Protein AF-A0A0F8P1H1-F1 (afdb_monomer)

pLDDT: mean 78.13, std 10.97, range [40.97, 91.69]

Secondary structure (DSSP, 8-state):
-HHHHHHHHHHHHTT--------TTTTTEEEEEEETTEEPPSSS-------TT-EEEEEEEEEESS---EEEE---SSTTS-EEEESS-SSTT-EEEEE-TT-EEEEEEE-------

Radius of gyration: 20.43 Å; Cα contacts (8 Å, |Δi|>4): 176; chains: 1; bounding box: 42×22×74 Å

Solvent-accessible surface area (backbone atoms only — not comparable to full-atom values): 7338 Å² total; per-residue (Å²): 113,70,69,61,53,52,52,53,53,58,56,55,65,74,64,65,74,79,69,63,63,82,58,95,49,54,86,42,34,49,72,49,48,24,52,71,87,38,79,53,65,65,64,51,88,78,78,81,89,81,52,75,69,43,75,46,37,44,35,42,37,51,48,63,74,49,97,76,84,43,67,52,63,51,76,68,97,53,90,80,58,62,44,52,78,44,49,94,54,72,58,75,71,43,77,41,77,67,55,62,79,82,47,66,49,53,35,34,34,28,36,62,73,82,76,87,125

Nearest PDB structures (foldseek):
  8b5l-assembly1_v  TM=4.872E-01  e=6.849E-01  Oryctolagus cuniculus
  6vbv-assembly1_1  TM=4.403E-01  e=9.520E-01  Bos taurus
  6vnw-assembly1_D  TM=4.403E-01  e=9.520E-01  Bos taurus
  6tda-assembly1_R  TM=5.413E-01  e=8.549E+00  Saccharomyces cerevisiae S288C

Sequence (117 aa):
MRRKVAIIGIVLILFTDITSAYNPYGEVYEYDLYFNSKLLDTTEVPKPILKINEPFTVGIDFKMYKKCELSVMLSETEKNNFYVINGSTQKMNELIPKLDLTSLLLLTLQLPSMIFL

Mean predicted aligned error: 11.07 Å

Foldseek 3Di:
DVVVVVVVVVVVVVPPDPQAPDDVCVQFKDKWKDKQNHTDRRSDDDDDDADAPDKIKIKIFMAGPDDDFDKDAAADPDPQQKAWPDWQDRDHRDIRGGDDNGDIGMTIIHGHDPPPD

Structure (mmCIF, N/CA/C/O backbone):
data_AF-A0A0F8P1H1-F1
#
_entry.id   AF-A0A0F8P1H1-F1
#
loop_
_atom_site.group_PDB
_atom_site.id
_atom_site.type_symbol
_atom_site.label_atom_id
_atom_site.label_alt_id
_atom_site.label_comp_id
_atom_site.label_asym_id
_atom_site.label_entity_id
_atom_site.label_seq_id
_atom_site.pdbx_PDB_ins_code
_atom_site.Cartn_x
_atom_site.Cartn_y
_atom_site.Cartn_z
_atom_site.occupancy
_atom_site.B_iso_or_equiv
_atom_site.auth_seq_id
_atom_site.auth_comp_id
_atom_site.auth_asym_id
_atom_site.auth_atom_id
_atom_site.pdbx_PDB_model_num
ATOM 1 N N . MET A 1 1 ? -16.209 8.697 -52.425 1.00 59.41 1 MET A N 1
ATOM 2 C CA . MET A 1 1 ? -15.821 9.462 -51.214 1.00 59.41 1 MET A CA 1
ATOM 3 C C . MET A 1 1 ? -16.296 8.811 -49.912 1.00 59.41 1 MET A C 1
ATOM 5 O O . MET A 1 1 ? -15.456 8.562 -49.063 1.00 59.41 1 MET A O 1
ATOM 9 N N . ARG A 1 2 ? -17.577 8.427 -49.774 1.00 64.94 2 ARG A N 1
ATOM 10 C CA . ARG A 1 2 ? -18.156 7.862 -48.529 1.00 64.94 2 ARG A CA 1
ATOM 11 C C . ARG A 1 2 ? -17.433 6.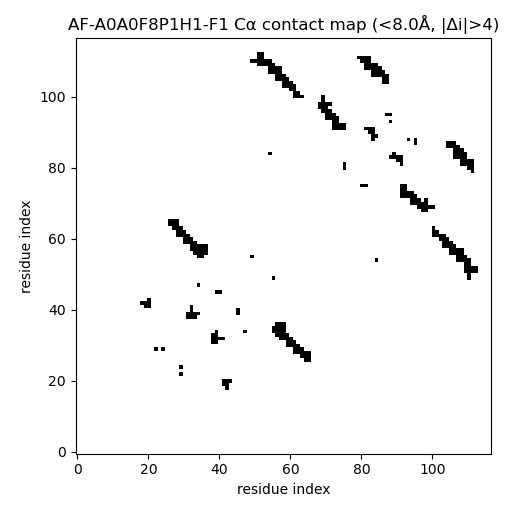630 -47.939 1.00 64.94 2 ARG A C 1
ATOM 13 O O . ARG A 1 2 ? -17.199 6.594 -46.741 1.00 64.94 2 ARG A O 1
ATOM 20 N N . ARG A 1 3 ? -17.004 5.660 -48.766 1.00 69.06 3 ARG A N 1
ATOM 21 C CA . ARG A 1 3 ? -16.264 4.464 -48.292 1.00 69.06 3 ARG A CA 1
ATOM 22 C C . ARG A 1 3 ? -14.878 4.781 -47.710 1.00 69.06 3 ARG A C 1
ATOM 24 O O . ARG A 1 3 ? -14.480 4.147 -46.748 1.00 69.06 3 ARG A O 1
ATOM 31 N N . LYS A 1 4 ? -14.159 5.771 -48.258 1.00 72.56 4 LYS A N 1
ATOM 32 C CA . LYS A 1 4 ? -12.828 6.166 -47.754 1.00 72.56 4 LYS A CA 1
ATOM 33 C C . LYS A 1 4 ? -12.925 6.853 -46.386 1.00 72.56 4 LYS A C 1
ATOM 35 O O . LYS A 1 4 ? -12.108 6.588 -45.518 1.00 72.56 4 LYS A O 1
ATOM 40 N N . VAL A 1 5 ? -13.965 7.668 -46.192 1.00 76.38 5 VAL A N 1
ATOM 41 C CA . VAL A 1 5 ? -14.267 8.318 -44.905 1.00 76.38 5 VAL A CA 1
ATOM 42 C C . VAL A 1 5 ? -14.631 7.283 -43.837 1.00 76.38 5 VAL A C 1
ATOM 44 O O . VAL A 1 5 ? -14.138 7.369 -42.720 1.00 76.38 5 VAL A O 1
ATOM 47 N N . ALA A 1 6 ? -15.418 6.261 -44.192 1.00 77.38 6 ALA A N 1
ATOM 48 C CA . ALA A 1 6 ? -15.761 5.177 -43.269 1.00 77.38 6 ALA A CA 1
ATOM 49 C C . ALA A 1 6 ? -14.530 4.370 -42.814 1.00 77.38 6 ALA A C 1
ATOM 51 O O . ALA A 1 6 ? -14.413 4.046 -41.639 1.00 77.38 6 ALA A O 1
ATOM 52 N N . ILE A 1 7 ? -13.590 4.092 -43.724 1.00 80.81 7 ILE A N 1
ATOM 53 C CA . ILE A 1 7 ? -12.351 3.369 -43.394 1.00 80.81 7 ILE A CA 1
ATOM 54 C C . ILE A 1 7 ? -11.467 4.198 -42.451 1.00 80.81 7 ILE A C 1
ATOM 56 O O . ILE A 1 7 ? -10.960 3.662 -41.474 1.00 80.81 7 ILE A O 1
ATOM 60 N N . ILE A 1 8 ? -11.332 5.505 -42.694 1.00 82.44 8 ILE A N 1
ATOM 61 C CA . ILE A 1 8 ? -10.579 6.412 -41.810 1.00 82.44 8 ILE A CA 1
ATOM 62 C C . ILE A 1 8 ? -11.211 6.475 -40.412 1.00 82.44 8 ILE A C 1
ATOM 64 O O . ILE A 1 8 ? -10.492 6.424 -39.419 1.00 82.44 8 ILE A O 1
ATOM 68 N N . GLY A 1 9 ? -12.544 6.521 -40.327 1.00 79.25 9 GLY A N 1
ATOM 69 C CA . GLY A 1 9 ? -13.258 6.485 -39.048 1.00 79.25 9 GLY A CA 1
ATOM 70 C C . GLY A 1 9 ? -13.024 5.191 -38.263 1.00 79.25 9 GLY A C 1
ATOM 71 O O . GLY A 1 9 ? -12.790 5.247 -37.063 1.00 79.25 9 GLY A O 1
ATOM 72 N N . ILE A 1 10 ? -13.015 4.036 -38.937 1.00 79.75 10 ILE A N 1
ATOM 73 C CA . ILE A 1 10 ? -12.735 2.735 -38.303 1.00 79.75 10 ILE A CA 1
ATOM 74 C C . ILE A 1 10 ? -11.295 2.670 -37.783 1.00 79.75 10 ILE A C 1
ATOM 76 O O . ILE A 1 10 ? -11.074 2.190 -36.678 1.00 79.75 10 ILE A O 1
ATOM 80 N N . VAL A 1 11 ? -10.325 3.186 -38.542 1.00 79.06 11 VAL A N 1
ATOM 81 C CA . VAL A 1 11 ? -8.919 3.230 -38.110 1.00 79.06 11 VAL A CA 1
ATOM 82 C C . VAL A 1 11 ? -8.749 4.124 -36.878 1.00 79.06 11 VAL A C 1
ATOM 84 O O . VAL A 1 11 ? -8.043 3.737 -35.959 1.00 79.06 11 VAL A O 1
ATOM 87 N N . LEU A 1 12 ? -9.436 5.268 -36.808 1.00 72.94 12 LEU A N 1
ATOM 88 C CA . LEU A 1 12 ? -9.372 6.176 -35.653 1.00 72.94 12 LEU A CA 1
ATOM 89 C C . LEU A 1 12 ? -9.944 5.566 -34.361 1.00 72.94 12 LEU A C 1
ATOM 91 O O . LEU A 1 12 ? -9.436 5.861 -33.285 1.00 72.94 12 LEU A O 1
ATOM 95 N N . ILE A 1 13 ? -10.948 4.687 -34.453 1.00 71.38 13 ILE A N 1
ATOM 96 C CA . ILE A 1 13 ? -11.512 3.979 -33.287 1.00 71.38 13 ILE A CA 1
ATOM 97 C C . ILE A 1 13 ? -10.516 2.951 -32.718 1.00 71.38 13 ILE A C 1
ATOM 99 O O . ILE A 1 13 ? -10.561 2.647 -31.533 1.00 71.38 13 ILE A O 1
ATOM 103 N N . LEU A 1 14 ? -9.579 2.448 -33.529 1.00 68.56 14 LEU A N 1
ATOM 104 C CA . LEU A 1 14 ? -8.534 1.521 -33.073 1.00 68.56 14 LEU A CA 1
ATOM 105 C C . LEU A 1 14 ? -7.391 2.219 -32.309 1.00 68.56 14 LEU A C 1
ATOM 107 O O . LEU A 1 14 ? -6.575 1.531 -31.706 1.00 68.56 14 LEU A O 1
ATOM 111 N N . PHE A 1 15 ? -7.335 3.557 -32.327 1.00 60.91 15 PHE A N 1
ATOM 112 C CA . PHE A 1 15 ? -6.341 4.379 -31.618 1.00 60.91 15 PHE A CA 1
ATOM 113 C C . PHE A 1 15 ? -6.901 5.047 -30.356 1.00 60.91 15 PHE A C 1
ATOM 115 O O . PHE A 1 15 ? -6.305 5.995 -29.851 1.00 60.91 15 PHE A O 1
ATOM 122 N N . THR A 1 16 ? -8.053 4.611 -29.838 1.00 54.88 16 THR A N 1
ATOM 123 C CA . THR A 1 16 ? -8.476 5.069 -28.512 1.00 54.88 16 THR A CA 1
ATOM 124 C C . THR A 1 16 ? -7.517 4.481 -27.486 1.00 54.88 16 THR A C 1
ATOM 126 O O . THR A 1 16 ? -7.605 3.294 -27.165 1.00 54.88 16 THR A O 1
ATOM 129 N N . ASP A 1 17 ? -6.576 5.303 -27.030 1.00 56.25 17 ASP A N 1
ATOM 130 C CA . ASP A 1 17 ? -5.640 4.943 -25.977 1.00 56.25 17 ASP A CA 1
ATOM 131 C C . ASP A 1 17 ? -6.417 4.431 -24.764 1.00 56.25 17 ASP A C 1
ATOM 133 O O . ASP A 1 17 ? -7.341 5.073 -24.258 1.00 56.25 17 ASP A O 1
ATOM 137 N N . ILE A 1 18 ? -6.038 3.239 -24.314 1.00 55.59 18 ILE A N 1
ATOM 138 C CA . ILE A 1 18 ? -6.468 2.682 -23.040 1.00 55.59 18 ILE A CA 1
ATOM 139 C C . ILE A 1 18 ? -5.838 3.605 -22.001 1.00 55.59 18 ILE A C 1
ATOM 141 O O . ILE A 1 18 ? -4.619 3.601 -21.832 1.00 55.59 18 ILE A O 1
ATOM 145 N N . THR A 1 19 ? -6.631 4.480 -21.389 1.00 49.25 19 THR A N 1
ATOM 146 C CA . THR A 1 19 ? -6.113 5.464 -20.440 1.00 49.25 19 THR A CA 1
ATOM 147 C C . THR A 1 19 ? -5.620 4.722 -19.202 1.00 49.25 19 THR A C 1
ATOM 149 O O . THR A 1 19 ? -6.409 4.411 -18.314 1.00 49.25 19 THR A O 1
ATOM 152 N N . SER A 1 20 ? -4.332 4.385 -19.146 1.00 54.62 20 SER A N 1
ATOM 153 C CA . SER A 1 20 ? -3.706 3.903 -17.920 1.00 54.62 20 SER A CA 1
ATOM 154 C C . SER A 1 20 ? -3.431 5.096 -17.009 1.00 54.62 20 SER A C 1
ATOM 156 O O . SER A 1 20 ? -3.120 6.195 -17.479 1.00 54.62 20 SER A O 1
ATOM 158 N N . ALA A 1 21 ? -3.563 4.913 -15.695 1.00 58.94 21 ALA A N 1
ATOM 159 C CA . ALA A 1 21 ? -3.093 5.919 -14.756 1.00 58.94 21 ALA A CA 1
ATOM 160 C C . ALA A 1 21 ? -1.593 6.142 -14.989 1.00 58.94 21 ALA A C 1
ATOM 162 O O . ALA A 1 21 ? -0.775 5.251 -14.762 1.00 58.94 21 ALA A O 1
ATOM 163 N N . TYR A 1 22 ? -1.243 7.327 -15.495 1.00 64.12 22 TYR A N 1
ATOM 164 C CA . TYR A 1 22 ? 0.133 7.664 -15.832 1.00 64.12 22 TYR A CA 1
ATOM 165 C C . TYR A 1 22 ? 0.977 7.704 -14.557 1.00 64.12 22 TYR A C 1
ATOM 167 O O . TYR A 1 22 ? 0.836 8.608 -13.733 1.00 64.12 22 TYR A O 1
ATOM 175 N N . ASN A 1 23 ? 1.861 6.719 -14.400 1.00 73.38 23 ASN A N 1
ATOM 176 C CA . ASN A 1 23 ? 2.896 6.742 -13.381 1.00 73.38 23 ASN A CA 1
ATOM 177 C C . ASN A 1 23 ? 4.107 7.521 -13.931 1.00 73.38 23 ASN A C 1
ATOM 179 O O . ASN A 1 23 ? 4.846 6.970 -14.753 1.00 73.38 23 ASN A O 1
ATOM 183 N N . PRO A 1 24 ? 4.368 8.766 -13.480 1.00 76.06 24 PRO A N 1
ATOM 184 C CA . PRO A 1 24 ? 5.507 9.558 -13.956 1.00 76.06 24 PRO A CA 1
ATOM 185 C C . PRO A 1 24 ? 6.866 8.924 -13.622 1.00 76.06 24 PRO A C 1
ATOM 187 O O . PRO A 1 24 ? 7.890 9.361 -14.141 1.00 76.06 24 PRO A O 1
ATOM 190 N N . TYR A 1 25 ? 6.879 7.897 -12.770 1.00 79.94 25 TYR A N 1
ATOM 191 C CA . TYR A 1 25 ? 8.056 7.133 -12.380 1.00 79.94 25 TYR A CA 1
ATOM 192 C C . TYR A 1 25 ? 8.052 5.704 -12.941 1.00 79.94 25 TYR A C 1
ATOM 194 O O . TYR A 1 25 ? 8.786 4.868 -12.423 1.00 79.94 25 TYR A O 1
ATOM 202 N N . GLY A 1 26 ? 7.280 5.415 -13.999 1.00 81.38 26 GLY A N 1
ATOM 203 C CA . GLY A 1 26 ? 7.176 4.074 -14.602 1.00 81.38 26 GLY A CA 1
ATOM 204 C C . GLY A 1 26 ? 8.520 3.443 -14.995 1.00 81.38 26 GLY A C 1
ATOM 205 O O . GLY A 1 26 ? 8.708 2.240 -14.878 1.00 81.38 26 GLY A O 1
ATOM 206 N N . GLU A 1 27 ? 9.514 4.256 -15.367 1.00 84.06 27 GLU A N 1
ATOM 207 C CA . GLU A 1 27 ? 10.878 3.777 -15.652 1.00 84.06 27 GLU A CA 1
ATOM 208 C C . GLU A 1 27 ? 11.692 3.383 -14.405 1.00 84.06 27 GLU A C 1
ATOM 210 O O . GLU A 1 27 ? 12.793 2.833 -14.516 1.00 84.06 27 GLU A O 1
ATOM 215 N N . VAL A 1 28 ? 11.220 3.761 -13.219 1.00 83.88 28 VAL A N 1
ATOM 216 C CA . VAL A 1 28 ? 11.839 3.462 -11.923 1.00 83.88 28 VAL A CA 1
ATOM 217 C C . VAL A 1 28 ? 11.094 2.311 -11.264 1.00 83.88 28 VAL A C 1
ATOM 219 O O . VAL A 1 28 ? 11.737 1.375 -10.782 1.00 83.88 28 VAL A O 1
ATOM 222 N N . TYR A 1 29 ? 9.762 2.370 -11.268 1.00 83.81 29 TYR A N 1
ATOM 223 C CA . TYR A 1 29 ? 8.912 1.346 -10.689 1.00 83.81 29 TYR A CA 1
ATOM 224 C C . TYR A 1 29 ? 7.505 1.313 -11.277 1.00 83.81 29 TYR A C 1
ATOM 226 O O . TYR A 1 29 ? 6.972 2.323 -11.728 1.00 83.81 29 TYR A O 1
ATOM 234 N N . GLU A 1 30 ? 6.868 0.160 -11.142 1.00 87.06 30 GLU A N 1
ATOM 235 C CA . GLU A 1 30 ? 5.432 -0.051 -11.293 1.00 87.06 30 GLU A CA 1
ATOM 236 C C . GLU A 1 30 ? 4.843 -0.578 -9.98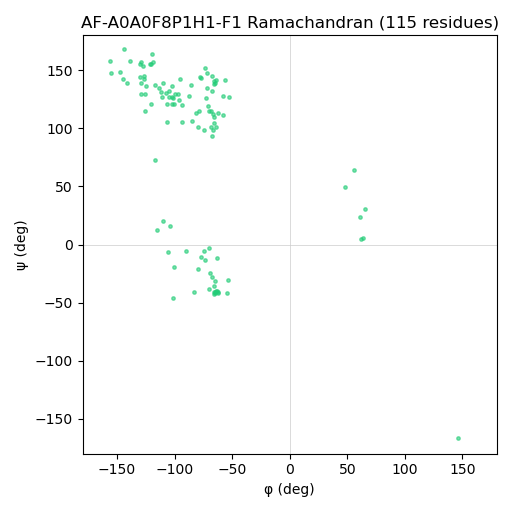3 1.00 87.06 30 GLU A C 1
ATOM 238 O O . GLU A 1 30 ? 5.572 -1.024 -9.092 1.00 87.06 30 GLU A O 1
ATOM 243 N N . TYR A 1 31 ? 3.521 -0.506 -9.845 1.00 86.31 31 TYR A N 1
ATOM 244 C CA . TYR A 1 31 ? 2.833 -1.100 -8.710 1.00 86.31 31 TYR A CA 1
ATOM 245 C C . TYR A 1 31 ? 1.442 -1.600 -9.087 1.00 86.31 31 TYR A C 1
ATOM 247 O O . TYR A 1 31 ? 0.765 -1.002 -9.923 1.00 86.31 31 TYR A O 1
ATOM 255 N N . ASP A 1 32 ? 1.017 -2.663 -8.414 1.00 87.94 32 ASP A N 1
ATOM 256 C CA . ASP A 1 32 ? -0.328 -3.218 -8.495 1.00 87.94 32 ASP A CA 1
ATOM 257 C C . ASP A 1 32 ? -1.034 -3.035 -7.144 1.00 87.94 32 ASP A C 1
ATOM 259 O O . ASP A 1 32 ? -0.457 -3.290 -6.082 1.00 87.94 32 ASP A O 1
ATOM 263 N N . LEU A 1 33 ? -2.291 -2.585 -7.175 1.00 87.38 33 LEU A N 1
ATOM 264 C CA . LEU A 1 33 ? -3.116 -2.407 -5.979 1.00 87.38 33 LEU A CA 1
ATOM 265 C C . LEU A 1 33 ? -4.112 -3.549 -5.840 1.00 87.38 33 LEU A C 1
ATOM 267 O O . LEU A 1 33 ? -4.800 -3.906 -6.791 1.00 87.38 33 LEU A O 1
ATOM 271 N N . TYR A 1 34 ? -4.258 -4.068 -4.628 1.00 89.81 34 TYR A N 1
ATOM 272 C CA . TYR A 1 34 ? -5.172 -5.157 -4.318 1.00 89.81 34 TYR A CA 1
ATOM 273 C C . TYR A 1 34 ? -6.123 -4.760 -3.194 1.00 89.81 34 TYR A C 1
ATOM 275 O O . TYR A 1 34 ? -5.700 -4.227 -2.169 1.00 89.81 34 TYR A O 1
ATOM 283 N N . PHE A 1 35 ? -7.401 -5.091 -3.356 1.00 90.12 35 PHE A N 1
ATOM 284 C CA . PHE A 1 35 ? -8.405 -5.036 -2.298 1.00 90.12 35 PHE A CA 1
ATOM 285 C C . PHE A 1 35 ? -8.991 -6.429 -2.098 1.00 90.12 35 PHE A C 1
ATOM 287 O O . PHE A 1 35 ? -9.524 -7.016 -3.040 1.00 90.12 35 PHE A O 1
ATOM 294 N N . ASN A 1 36 ? -8.879 -6.978 -0.887 1.00 91.69 36 ASN A N 1
ATOM 295 C CA . ASN A 1 36 ? -9.277 -8.353 -0.566 1.00 91.69 36 ASN A CA 1
ATOM 296 C C . ASN A 1 36 ? -8.739 -9.365 -1.596 1.00 91.69 36 ASN A C 1
ATOM 298 O O . ASN A 1 36 ? -9.490 -10.159 -2.161 1.00 91.69 36 ASN A O 1
ATOM 302 N N . SER A 1 37 ? -7.435 -9.275 -1.887 1.00 89.62 37 SER A N 1
ATOM 303 C CA . SER A 1 37 ? -6.716 -10.107 -2.869 1.00 89.62 37 SER A CA 1
ATOM 304 C C . SER A 1 37 ? -7.166 -9.959 -4.328 1.00 89.62 37 SER A C 1
ATOM 306 O O . SER A 1 37 ? -6.656 -10.664 -5.198 1.00 89.62 37 SER A O 1
ATOM 308 N N . LYS A 1 38 ? -8.081 -9.034 -4.632 1.00 90.38 38 LYS A N 1
ATOM 309 C CA . LYS A 1 38 ? -8.509 -8.726 -5.997 1.00 90.38 38 LYS A CA 1
ATOM 310 C C . LYS A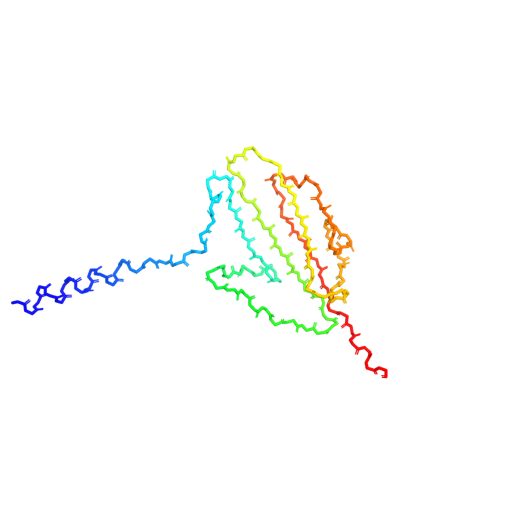 1 38 ? -7.756 -7.508 -6.519 1.00 90.38 38 LYS A C 1
ATOM 312 O O . LYS A 1 38 ? -7.748 -6.475 -5.855 1.00 90.38 38 LYS A O 1
ATOM 317 N N . LEU A 1 39 ? -7.169 -7.633 -7.710 1.00 89.69 39 LEU A N 1
ATOM 318 C CA . LEU A 1 39 ? -6.525 -6.521 -8.408 1.00 89.69 39 LEU A CA 1
ATOM 319 C C . LEU A 1 39 ? -7.543 -5.396 -8.636 1.00 89.69 39 LEU A C 1
ATOM 321 O O . LEU A 1 39 ? -8.647 -5.637 -9.137 1.00 89.69 39 LEU A O 1
ATOM 325 N N . LEU A 1 40 ? -7.178 -4.189 -8.220 1.00 87.06 40 LEU A N 1
ATOM 326 C CA . LEU A 1 40 ? -7.943 -2.978 -8.458 1.00 87.06 40 LEU A CA 1
ATOM 327 C C . LEU A 1 40 ? -7.574 -2.410 -9.819 1.00 87.06 40 LEU A C 1
ATOM 329 O O . LEU A 1 40 ? -6.403 -2.340 -10.183 1.00 87.06 40 LEU A O 1
ATOM 333 N N . ASP A 1 41 ? -8.593 -1.970 -10.541 1.00 81.25 41 ASP A N 1
ATOM 334 C CA . ASP A 1 41 ? -8.385 -1.149 -11.718 1.00 81.25 41 ASP A CA 1
ATOM 335 C C . ASP A 1 41 ? -7.921 0.240 -11.265 1.00 81.25 41 ASP A C 1
ATOM 337 O O . ASP A 1 41 ? -8.608 0.904 -10.488 1.00 81.25 41 ASP A O 1
ATOM 341 N N . THR A 1 42 ? -6.723 0.639 -11.688 1.00 72.69 42 THR A N 1
ATOM 342 C CA . THR A 1 42 ? -6.130 1.934 -11.341 1.00 72.69 42 THR A CA 1
ATOM 343 C C . THR A 1 42 ? -6.484 3.027 -12.347 1.00 72.69 42 THR A C 1
ATOM 345 O O . THR A 1 42 ? -6.146 4.183 -12.108 1.00 72.69 42 THR A O 1
ATOM 348 N N . THR A 1 43 ? -7.172 2.696 -13.450 1.00 71.88 43 THR A N 1
ATOM 349 C CA . THR A 1 43 ? -7.625 3.677 -14.456 1.00 71.88 43 THR A CA 1
ATOM 350 C C . THR A 1 43 ? -8.705 4.619 -13.921 1.00 71.88 43 THR A C 1
ATOM 352 O O . THR A 1 43 ? -8.771 5.781 -14.322 1.00 71.88 43 THR A O 1
ATOM 355 N N . GLU A 1 44 ? -9.490 4.158 -12.947 1.00 70.94 44 GLU A N 1
ATOM 356 C CA . GLU A 1 44 ? -10.459 4.950 -12.194 1.00 70.94 44 GLU A CA 1
ATOM 357 C C . GLU A 1 44 ? -10.131 4.908 -10.698 1.00 70.94 44 GLU A C 1
ATOM 359 O O . GLU A 1 44 ? -9.509 3.967 -10.215 1.00 70.94 44 GLU A O 1
ATOM 364 N N . VAL A 1 45 ? -10.559 5.917 -9.928 1.00 71.44 45 VAL A N 1
ATOM 365 C CA . VAL A 1 45 ? -10.367 5.908 -8.468 1.00 71.44 45 VAL A CA 1
ATOM 366 C C . VAL A 1 45 ? -11.212 4.776 -7.868 1.00 71.44 45 VAL A C 1
ATOM 368 O O . VAL A 1 45 ? -12.446 4.883 -7.883 1.00 71.44 45 VAL A O 1
ATOM 371 N N . PRO A 1 46 ? -10.600 3.713 -7.311 1.00 71.94 46 PRO A N 1
ATOM 372 C CA . PRO A 1 46 ? -11.348 2.572 -6.811 1.00 71.94 46 PRO A CA 1
ATOM 373 C C . PRO A 1 46 ? -12.176 2.977 -5.587 1.00 71.94 46 PRO A C 1
ATOM 375 O O . PRO A 1 46 ? -11.677 3.599 -4.650 1.00 71.94 46 PRO A O 1
ATOM 378 N N . LYS A 1 47 ? -13.459 2.599 -5.585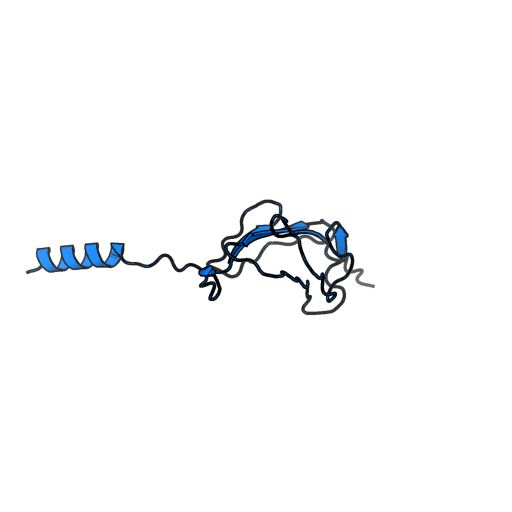 1.00 82.50 47 LYS A N 1
ATOM 379 C CA . LYS A 1 47 ? -14.403 2.845 -4.480 1.00 82.50 47 LYS A CA 1
ATOM 380 C C . LYS A 1 47 ? -14.884 1.516 -3.891 1.00 82.50 47 LYS A C 1
ATOM 382 O O . LYS A 1 47 ? -16.012 1.101 -4.169 1.00 82.50 47 LYS A O 1
ATOM 387 N N . PRO A 1 48 ? -14.034 0.797 -3.139 1.00 81.19 48 PRO A N 1
ATOM 388 C CA . PRO A 1 48 ? -14.429 -0.467 -2.538 1.00 81.19 48 PRO A CA 1
ATOM 389 C C . PRO A 1 48 ? -15.546 -0.257 -1.510 1.00 81.19 48 PRO A C 1
ATOM 391 O O . PRO A 1 48 ? -15.543 0.710 -0.749 1.00 81.19 48 PRO A O 1
ATOM 394 N N . ILE A 1 49 ? -16.499 -1.187 -1.473 1.00 84.88 49 ILE A N 1
ATOM 395 C CA . ILE A 1 49 ? -17.545 -1.202 -0.449 1.00 84.88 49 ILE A CA 1
ATOM 396 C C . ILE A 1 49 ? -16.936 -1.795 0.818 1.00 84.88 49 ILE A C 1
ATOM 398 O O . ILE A 1 49 ? -16.564 -2.970 0.844 1.00 84.88 49 ILE A O 1
ATOM 402 N N . LEU A 1 50 ? -16.840 -0.978 1.863 1.00 87.06 50 LEU A N 1
ATOM 403 C CA . LEU A 1 50 ? -16.369 -1.403 3.173 1.00 87.06 50 LEU A CA 1
ATOM 404 C C . LEU A 1 50 ? -17.556 -1.750 4.066 1.00 87.06 50 LEU A C 1
ATOM 406 O O . LEU A 1 50 ? -18.589 -1.081 4.038 1.00 87.06 50 LEU A O 1
ATOM 410 N N . LYS A 1 51 ? -17.394 -2.783 4.886 1.00 85.81 51 LYS A N 1
ATOM 411 C CA . LYS A 1 51 ? -18.385 -3.170 5.885 1.00 85.81 51 LYS A CA 1
ATOM 412 C C . LYS A 1 51 ? -17.853 -2.873 7.280 1.00 85.81 51 LYS A C 1
ATOM 414 O O . LYS A 1 51 ? -16.684 -3.107 7.577 1.00 85.81 51 LYS A O 1
ATOM 419 N N . ILE A 1 52 ? -18.725 -2.352 8.134 1.00 83.25 52 ILE A N 1
ATOM 420 C CA . ILE A 1 52 ? -18.396 -2.037 9.526 1.00 83.25 52 ILE A CA 1
ATOM 421 C C . ILE A 1 52 ? -18.090 -3.342 10.268 1.00 83.25 52 ILE A C 1
ATOM 423 O O . ILE A 1 52 ? -18.797 -4.330 10.079 1.00 83.25 52 ILE A O 1
ATOM 427 N N . ASN A 1 53 ? -17.061 -3.335 11.120 1.00 80.69 53 ASN A N 1
ATOM 428 C CA . ASN A 1 53 ? -16.594 -4.491 11.901 1.00 80.69 53 ASN A CA 1
ATOM 429 C C . ASN A 1 53 ? -16.102 -5.701 11.097 1.00 80.69 53 ASN A C 1
ATOM 431 O O . ASN A 1 53 ? -15.759 -6.713 11.704 1.00 80.69 53 ASN A O 1
ATOM 435 N N . GLU A 1 54 ? -16.037 -5.621 9.769 1.00 88.56 54 GLU A N 1
ATOM 436 C CA . GLU A 1 54 ? -15.405 -6.657 8.958 1.00 88.56 54 GLU A CA 1
ATOM 437 C C . GLU A 1 54 ? -14.003 -6.185 8.546 1.00 88.56 54 GLU A C 1
ATOM 439 O O . GLU A 1 54 ? -13.861 -5.084 7.997 1.00 88.56 54 GLU A O 1
ATOM 444 N N . PRO A 1 55 ? -12.954 -6.983 8.811 1.00 90.81 55 PRO A N 1
ATOM 445 C CA . PRO A 1 55 ? -11.624 -6.663 8.336 1.00 90.81 55 PRO A CA 1
ATOM 446 C C . PRO A 1 55 ? -11.559 -6.770 6.811 1.00 90.81 55 PRO A C 1
ATOM 448 O O . PRO A 1 55 ? -12.176 -7.642 6.197 1.00 90.81 55 PRO A O 1
ATOM 451 N N . PHE A 1 56 ? -10.772 -5.896 6.202 1.00 90.69 56 PHE A N 1
ATOM 452 C CA . PHE A 1 56 ? -10.460 -5.900 4.781 1.00 90.69 56 PHE A CA 1
ATOM 453 C C . PHE A 1 56 ? -8.952 -5.804 4.576 1.00 90.69 56 PHE A C 1
ATOM 455 O O . PHE A 1 56 ? -8.218 -5.298 5.423 1.00 90.69 56 PHE A O 1
ATOM 462 N N . THR A 1 57 ? -8.478 -6.294 3.440 1.00 91.38 57 THR A N 1
ATOM 463 C CA . THR A 1 57 ? -7.055 -6.330 3.118 1.00 91.38 57 THR A CA 1
ATOM 464 C C . THR A 1 57 ? -6.746 -5.375 1.980 1.00 91.38 57 THR A C 1
ATOM 466 O O . THR A 1 57 ? -7.395 -5.417 0.936 1.00 91.38 57 THR A O 1
ATOM 469 N N . VAL A 1 58 ? -5.722 -4.550 2.168 1.00 88.56 58 VAL A N 1
ATOM 470 C CA . VAL A 1 58 ? -5.117 -3.725 1.124 1.00 88.56 58 VAL A CA 1
ATOM 471 C C . VAL A 1 58 ? -3.725 -4.275 0.843 1.00 88.56 58 VAL A C 1
ATOM 473 O O . VAL A 1 58 ? -2.936 -4.482 1.764 1.00 88.56 58 VAL A O 1
ATOM 476 N N . GLY A 1 59 ? -3.446 -4.554 -0.426 1.00 89.00 59 GLY A N 1
ATOM 477 C CA . GLY A 1 59 ? -2.147 -5.007 -0.903 1.00 89.00 59 GLY A CA 1
ATOM 478 C C . GLY A 1 59 ? -1.556 -4.000 -1.877 1.00 89.00 59 GLY A C 1
ATOM 479 O O . GLY A 1 59 ? -2.275 -3.499 -2.739 1.00 89.00 59 GLY A O 1
ATOM 480 N N . ILE A 1 60 ? -0.263 -3.723 -1.760 1.00 86.69 60 ILE A N 1
ATOM 481 C CA . ILE A 1 60 ? 0.494 -2.980 -2.770 1.00 86.69 60 ILE A CA 1
ATOM 482 C C . ILE A 1 60 ? 1.692 -3.835 -3.155 1.00 86.69 60 ILE A C 1
ATOM 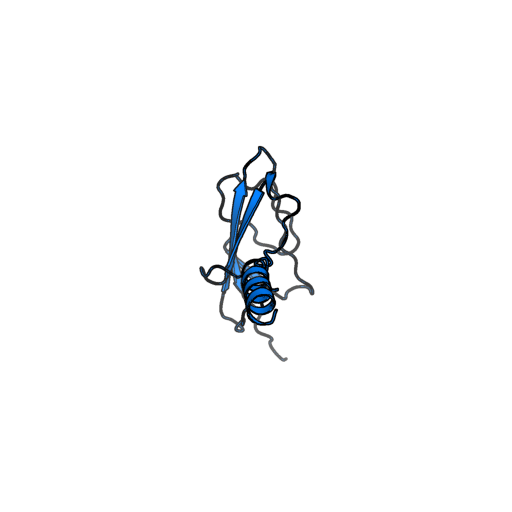484 O O . ILE A 1 60 ? 2.543 -4.117 -2.311 1.00 86.69 60 ILE A O 1
ATOM 488 N N . ASP A 1 61 ? 1.730 -4.276 -4.405 1.00 87.81 61 ASP A N 1
ATOM 489 C CA . ASP A 1 61 ? 2.860 -5.017 -4.959 1.00 87.81 61 ASP A CA 1
ATOM 490 C C . ASP A 1 61 ? 3.710 -4.069 -5.792 1.00 87.81 61 ASP A C 1
ATOM 492 O O . ASP A 1 61 ? 3.204 -3.458 -6.730 1.00 87.81 61 ASP A O 1
ATOM 496 N N . PHE A 1 62 ? 4.980 -3.918 -5.438 1.00 84.75 62 PHE A N 1
ATOM 497 C CA . PHE A 1 62 ? 5.893 -2.995 -6.095 1.00 84.75 62 PHE A CA 1
ATOM 498 C C . PHE A 1 62 ? 6.864 -3.752 -6.999 1.00 84.75 62 PHE A C 1
ATOM 500 O O . PHE A 1 62 ? 7.602 -4.629 -6.554 1.00 84.75 62 PHE A O 1
ATOM 507 N N . LYS A 1 63 ? 6.940 -3.340 -8.265 1.00 87.12 63 LYS A N 1
ATOM 508 C CA . LYS A 1 63 ? 7.905 -3.842 -9.248 1.00 87.12 63 LYS A CA 1
ATOM 509 C C . LYS A 1 63 ? 8.959 -2.775 -9.493 1.00 87.12 63 LYS A C 1
ATOM 511 O O . LYS A 1 63 ? 8.693 -1.767 -10.138 1.00 87.12 63 LYS A O 1
ATOM 516 N N . MET A 1 64 ? 10.152 -2.980 -8.947 1.00 84.62 64 MET A N 1
ATOM 517 C CA . MET A 1 64 ? 11.252 -2.016 -9.011 1.00 84.62 64 MET A CA 1
ATOM 518 C C . MET A 1 64 ? 12.202 -2.358 -10.160 1.00 84.62 64 MET A C 1
ATOM 520 O O . MET A 1 64 ? 12.758 -3.454 -10.204 1.00 84.62 64 MET A O 1
ATOM 524 N N . TYR A 1 65 ? 12.432 -1.410 -11.070 1.00 86.56 65 TYR A N 1
ATOM 525 C CA . TYR A 1 65 ? 13.315 -1.590 -12.232 1.00 86.56 65 TYR A CA 1
ATOM 526 C C . TYR A 1 65 ? 14.702 -0.977 -12.035 1.00 86.56 65 TYR A C 1
ATOM 528 O O . TYR A 1 65 ? 15.660 -1.334 -12.723 1.00 86.56 65 TYR A O 1
ATOM 536 N N . LYS A 1 66 ? 14.830 -0.051 -11.080 1.00 85.44 66 LYS A N 1
ATOM 537 C CA . LYS A 1 66 ? 16.088 0.606 -10.712 1.00 85.44 66 LYS A CA 1
ATOM 538 C C . LYS A 1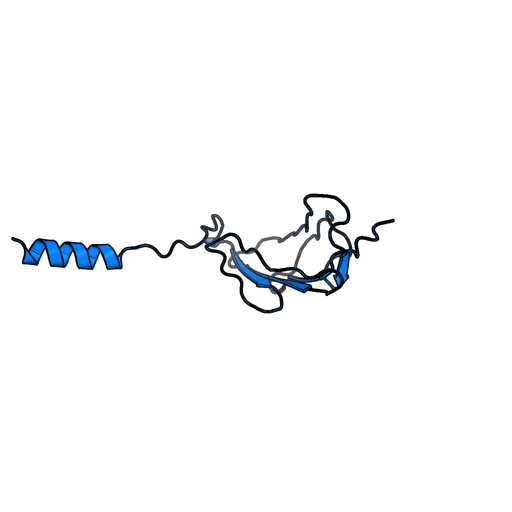 66 ? 16.294 0.519 -9.203 1.00 85.44 66 LYS A C 1
ATOM 540 O O . LYS A 1 66 ? 15.350 0.364 -8.437 1.00 85.44 66 LYS A O 1
ATOM 545 N N . LYS A 1 67 ? 17.550 0.630 -8.765 1.00 84.00 67 LYS A N 1
ATOM 546 C CA . LYS A 1 67 ? 17.883 0.652 -7.337 1.00 84.00 67 LYS A CA 1
ATOM 547 C C . LYS A 1 67 ? 17.364 1.948 -6.708 1.00 84.00 67 LYS A C 1
ATOM 549 O O . LYS A 1 67 ? 17.869 3.024 -7.022 1.00 84.00 67 LYS A O 1
ATOM 554 N N . CYS A 1 68 ? 16.408 1.831 -5.798 1.00 77.88 68 CYS A N 1
ATOM 555 C CA . CYS A 1 68 ? 15.853 2.935 -5.019 1.00 77.88 68 CYS A CA 1
ATOM 556 C C . CYS A 1 68 ? 15.516 2.475 -3.595 1.00 77.88 68 CYS A C 1
ATOM 558 O O . CYS A 1 68 ? 15.525 1.282 -3.302 1.00 77.88 68 CYS A O 1
ATOM 560 N N . GLU A 1 69 ? 15.239 3.423 -2.705 1.00 81.94 69 GLU A N 1
ATOM 561 C CA . GLU A 1 69 ? 14.680 3.133 -1.384 1.00 81.94 69 GLU A CA 1
ATOM 562 C C . GLU A 1 69 ? 13.189 3.456 -1.403 1.00 81.94 69 GLU A C 1
ATOM 564 O O . GLU A 1 69 ? 12.795 4.560 -1.782 1.00 81.94 69 GLU A O 1
ATOM 569 N N . LEU A 1 70 ? 12.363 2.490 -1.004 1.00 78.38 70 LEU A N 1
ATOM 570 C CA . LEU A 1 70 ? 10.921 2.664 -0.903 1.00 78.38 70 LEU A CA 1
ATOM 571 C C . LEU A 1 70 ? 10.541 2.919 0.555 1.00 78.38 70 LEU A C 1
ATOM 573 O O . LEU A 1 70 ? 10.935 2.171 1.449 1.00 78.38 70 LEU A O 1
ATOM 577 N N . SER A 1 71 ? 9.761 3.969 0.792 1.00 82.62 71 SER A N 1
ATOM 578 C CA . SER A 1 71 ? 9.122 4.225 2.083 1.00 82.62 71 SER A CA 1
ATOM 579 C C . SER A 1 71 ? 7.642 4.487 1.851 1.00 82.62 71 SER A C 1
ATOM 581 O O . SER A 1 71 ? 7.277 5.162 0.888 1.00 82.62 71 SER A O 1
ATOM 583 N N . VAL A 1 72 ? 6.794 3.946 2.720 1.00 82.38 72 VAL A N 1
ATOM 584 C CA . VAL A 1 72 ? 5.335 4.033 2.583 1.00 82.38 72 VAL A CA 1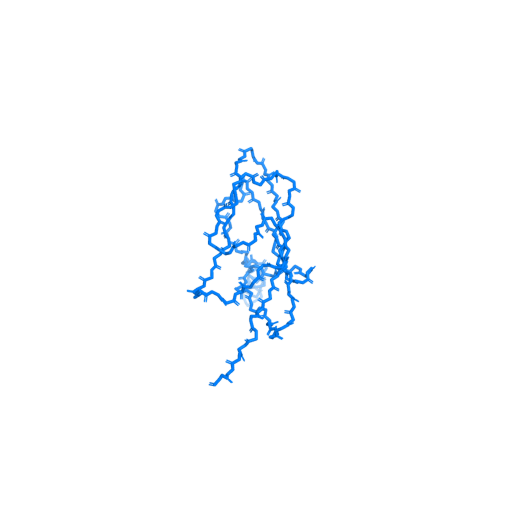
ATOM 585 C C . VAL A 1 72 ? 4.750 4.600 3.867 1.00 82.38 72 VAL A C 1
ATOM 587 O O . VAL A 1 72 ? 5.214 4.288 4.960 1.00 82.38 72 VAL A O 1
ATOM 590 N N . MET A 1 73 ? 3.722 5.431 3.737 1.00 86.31 73 MET A N 1
ATOM 591 C CA . MET A 1 73 ? 2.923 5.911 4.856 1.00 86.31 73 MET A CA 1
ATOM 592 C C . MET A 1 73 ? 1.456 5.680 4.525 1.00 86.31 73 MET A C 1
ATOM 594 O O . MET A 1 73 ? 0.987 6.066 3.456 1.00 86.31 73 MET A O 1
ATOM 598 N N . LEU A 1 74 ? 0.735 5.063 5.454 1.00 85.00 74 LEU A N 1
ATOM 599 C CA . LEU A 1 74 ? -0.717 4.975 5.381 1.00 85.00 74 LEU A CA 1
ATOM 600 C C . LEU A 1 74 ? -1.295 6.215 6.035 1.00 85.00 74 LEU A C 1
ATOM 602 O O . LEU A 1 74 ? -0.936 6.521 7.169 1.00 85.00 74 LEU A O 1
ATOM 606 N N . SER A 1 75 ? -2.177 6.918 5.341 1.00 85.25 75 SER A N 1
ATOM 607 C CA . SER A 1 75 ? -2.859 8.089 5.873 1.00 85.25 75 SER A CA 1
ATOM 608 C C . SER A 1 75 ? -4.367 7.890 5.871 1.00 85.25 75 SER A C 1
ATOM 610 O O . SER A 1 75 ? -4.923 7.103 5.106 1.00 85.25 75 SER A O 1
ATOM 612 N N . GLU A 1 76 ? -5.028 8.618 6.758 1.00 84.69 76 GLU A N 1
ATOM 613 C CA . GLU A 1 76 ? -6.480 8.670 6.869 1.00 84.69 76 GLU A CA 1
ATOM 614 C C . GLU A 1 76 ? -6.930 10.132 6.820 1.00 84.69 76 GLU A C 1
ATOM 616 O O . GLU A 1 76 ? -6.223 11.022 7.295 1.00 84.69 76 GLU A O 1
ATOM 621 N N . THR A 1 77 ? -8.089 10.394 6.213 1.00 81.69 77 THR A N 1
ATOM 622 C CA . THR A 1 77 ? -8.621 11.761 6.083 1.00 81.69 77 THR A CA 1
ATOM 623 C C . THR A 1 77 ? -8.981 12.355 7.441 1.00 81.69 77 THR A C 1
ATOM 625 O O . THR A 1 77 ? -8.689 13.518 7.706 1.00 81.69 77 THR A O 1
ATOM 628 N N . GLU A 1 78 ? -9.574 11.546 8.316 1.00 82.62 78 GLU A N 1
ATOM 629 C CA . GLU A 1 78 ? -9.854 11.910 9.704 1.00 82.62 78 GLU A CA 1
ATOM 630 C C . GLU A 1 78 ? -9.285 10.843 10.635 1.00 82.62 78 GLU A C 1
ATOM 632 O O . GLU A 1 78 ? -9.130 9.686 10.237 1.00 82.62 78 GLU A O 1
ATOM 637 N N . LYS A 1 79 ? -8.971 11.246 11.869 1.00 80.50 79 LYS A N 1
ATOM 638 C CA . LYS A 1 79 ? -8.326 10.373 12.851 1.00 80.50 79 LYS A CA 1
ATOM 639 C C . LYS A 1 79 ? -9.232 9.212 13.261 1.00 80.50 79 LYS A C 1
ATOM 641 O O . LYS A 1 79 ? -10.404 9.430 13.556 1.00 80.50 79 LYS A O 1
ATOM 646 N N . ASN A 1 80 ? -8.633 8.035 13.432 1.00 82.00 80 ASN A N 1
ATOM 647 C CA . ASN A 1 80 ? -9.261 6.819 13.961 1.00 82.00 80 ASN A CA 1
ATOM 648 C C . ASN A 1 80 ? -10.377 6.242 13.076 1.00 82.00 80 ASN A C 1
ATOM 650 O O . ASN A 1 80 ? -11.299 5.615 13.595 1.00 82.00 80 ASN A O 1
ATOM 654 N N . ASN A 1 81 ? -10.298 6.414 11.756 1.00 83.19 81 ASN A N 1
ATOM 655 C CA . ASN A 1 81 ? -11.238 5.772 10.833 1.00 83.19 81 ASN A CA 1
ATOM 656 C C . ASN A 1 81 ? -10.886 4.312 10.560 1.00 83.19 81 ASN A C 1
ATOM 658 O O . ASN A 1 81 ? -11.744 3.543 10.132 1.00 83.19 81 ASN A O 1
ATOM 662 N N . PHE A 1 82 ? -9.634 3.920 10.790 1.00 84.44 82 PHE A N 1
ATOM 663 C CA . PHE A 1 82 ? -9.168 2.572 10.506 1.00 84.44 82 PHE A CA 1
ATOM 664 C C . PHE A 1 82 ? -8.208 2.078 11.582 1.00 84.44 82 PHE A C 1
ATOM 666 O O . PHE A 1 82 ? -7.304 2.794 12.011 1.00 84.44 82 PHE A O 1
ATOM 673 N N . TYR A 1 83 ? -8.359 0.810 11.954 1.00 86.25 83 TYR A N 1
ATOM 674 C CA . TYR A 1 83 ? -7.391 0.100 12.783 1.00 86.25 83 TYR A CA 1
ATOM 675 C C . TYR A 1 83 ? -6.580 -0.864 11.931 1.00 86.25 83 TYR A C 1
ATOM 677 O O . TYR A 1 83 ? -7.154 -1.641 11.167 1.00 86.25 83 TYR A O 1
ATOM 685 N N . VAL A 1 84 ? -5.254 -0.839 12.087 1.00 86.31 84 VAL A N 1
ATOM 686 C CA . VAL A 1 84 ? -4.380 -1.844 11.480 1.00 86.31 84 VAL A CA 1
ATOM 687 C C . VAL A 1 84 ? -4.383 -3.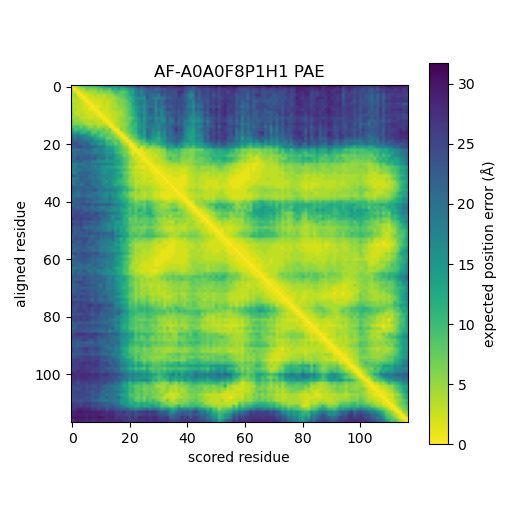085 12.364 1.00 86.31 84 VAL A C 1
ATOM 689 O O . VAL A 1 84 ? -3.908 -3.053 13.495 1.00 86.31 84 VAL A O 1
ATOM 692 N N . ILE A 1 85 ? -4.941 -4.176 11.848 1.00 85.62 85 ILE A N 1
ATOM 693 C CA . ILE A 1 85 ? -4.990 -5.471 12.536 1.00 85.62 85 ILE A CA 1
ATOM 694 C C . ILE A 1 85 ? -3.677 -6.224 12.333 1.00 85.62 85 ILE A C 1
ATOM 696 O O . ILE A 1 85 ? -3.175 -6.858 13.257 1.00 85.62 85 ILE A O 1
ATOM 700 N N . ASN A 1 86 ? -3.130 -6.178 11.116 1.00 83.75 86 ASN A N 1
ATOM 701 C CA . ASN A 1 86 ? -1.892 -6.866 10.764 1.00 83.75 86 ASN A CA 1
ATOM 702 C C . ASN A 1 86 ? -1.199 -6.191 9.568 1.00 83.75 86 ASN A C 1
ATOM 704 O O . ASN A 1 86 ? -1.882 -5.692 8.672 1.00 83.75 86 ASN A O 1
ATOM 708 N N . GLY A 1 87 ? 0.135 -6.217 9.534 1.00 81.50 87 GLY A N 1
ATOM 709 C CA . GLY A 1 87 ? 0.955 -5.716 8.428 1.00 81.50 87 GLY A CA 1
ATOM 710 C C . GLY A 1 87 ? 2.281 -5.099 8.882 1.00 81.50 87 GLY A C 1
ATOM 711 O O . GLY A 1 87 ? 2.700 -5.259 10.027 1.00 81.50 87 GLY A O 1
ATOM 712 N N . SER A 1 88 ? 2.948 -4.380 7.975 1.00 77.75 88 SER A N 1
ATOM 713 C CA . SER A 1 88 ? 4.279 -3.784 8.206 1.00 77.75 88 SER A CA 1
ATOM 714 C C . SER A 1 88 ? 4.284 -2.544 9.116 1.00 77.75 88 SER A C 1
ATOM 716 O O . SER A 1 88 ? 5.352 -2.043 9.454 1.00 77.75 88 SER A O 1
ATOM 718 N N . THR A 1 89 ? 3.112 -2.049 9.523 1.00 82.94 89 THR A N 1
ATOM 719 C CA . THR A 1 89 ? 2.933 -1.017 10.557 1.00 82.94 89 THR A CA 1
ATOM 720 C C . THR A 1 89 ? 1.741 -1.377 11.435 1.00 82.94 89 THR A C 1
ATOM 722 O O . THR A 1 89 ? 0.857 -2.113 11.007 1.00 82.94 89 THR A O 1
ATOM 725 N N . GLN A 1 90 ? 1.702 -0.838 12.652 1.00 82.81 90 GLN A N 1
ATOM 726 C CA . GLN A 1 90 ? 0.541 -0.925 13.545 1.00 82.81 90 GLN A CA 1
ATOM 727 C C . GLN A 1 90 ? -0.228 0.398 13.647 1.00 82.81 90 GLN A C 1
ATOM 729 O O . GLN A 1 90 ? -1.282 0.443 14.278 1.00 82.81 90 GLN A O 1
ATOM 734 N N . LYS A 1 91 ? 0.284 1.484 13.055 1.00 83.00 91 LYS A N 1
ATOM 735 C CA . LYS A 1 91 ? -0.295 2.824 13.194 1.00 83.00 91 LYS A CA 1
ATOM 736 C C . LYS A 1 91 ? -0.493 3.501 11.847 1.00 83.00 91 LYS A C 1
ATOM 738 O O . LYS A 1 91 ? 0.335 3.385 10.943 1.00 83.00 91 LYS A O 1
ATOM 743 N N . MET A 1 92 ? -1.585 4.258 11.761 1.00 86.00 92 MET A N 1
ATOM 744 C CA . MET A 1 92 ? -1.797 5.230 10.696 1.00 86.00 92 MET A CA 1
ATOM 745 C C . MET A 1 92 ? -0.906 6.456 10.905 1.00 86.00 92 MET A C 1
ATOM 747 O O . MET A 1 92 ? -0.581 6.824 12.035 1.00 86.00 92 MET A O 1
ATOM 751 N N . ASN A 1 93 ? -0.552 7.109 9.803 1.00 85.75 93 ASN A N 1
ATOM 752 C CA . ASN A 1 93 ? 0.298 8.296 9.721 1.00 85.75 93 ASN A CA 1
ATOM 753 C C . ASN A 1 93 ? 1.727 8.090 10.254 1.00 85.75 93 ASN A C 1
ATOM 755 O O . ASN A 1 93 ? 2.395 9.049 10.636 1.00 85.75 93 ASN A O 1
ATOM 759 N N . GLU A 1 94 ? 2.203 6.844 10.273 1.00 85.06 94 GLU A N 1
ATOM 760 C CA . GLU A 1 94 ? 3.583 6.501 10.605 1.00 85.06 94 GLU A CA 1
ATOM 761 C C . GLU A 1 94 ? 4.325 6.077 9.333 1.00 85.06 94 GLU A C 1
ATOM 763 O O . GLU A 1 94 ? 3.825 5.271 8.542 1.00 85.06 94 GLU A O 1
ATOM 768 N N . LEU A 1 95 ? 5.507 6.660 9.114 1.00 83.88 95 LEU A N 1
ATOM 769 C CA . LEU A 1 95 ? 6.360 6.316 7.983 1.00 83.88 95 LEU A CA 1
ATOM 770 C C . LEU A 1 95 ? 6.986 4.944 8.228 1.00 83.88 95 LEU A C 1
ATOM 772 O O . LEU A 1 95 ? 7.653 4.741 9.239 1.00 83.88 95 LEU A O 1
ATOM 776 N N . ILE A 1 96 ? 6.826 4.035 7.272 1.00 84.00 96 ILE A N 1
ATOM 777 C CA . ILE A 1 96 ? 7.522 2.751 7.239 1.00 84.00 96 ILE A CA 1
ATOM 778 C C . ILE A 1 96 ? 8.786 2.945 6.395 1.00 84.00 96 ILE A C 1
ATOM 780 O O . ILE A 1 96 ? 8.677 3.072 5.168 1.00 84.00 96 ILE A O 1
ATOM 784 N N . PRO A 1 97 ? 9.979 3.019 7.011 1.00 77.88 97 PRO A N 1
ATOM 785 C CA . PRO A 1 97 ? 11.209 3.212 6.266 1.00 77.88 97 PRO A CA 1
ATOM 786 C C . PRO A 1 97 ? 11.656 1.908 5.603 1.00 77.88 97 PRO A C 1
ATOM 788 O O . PRO A 1 97 ? 11.583 0.838 6.206 1.00 77.88 97 PRO A O 1
ATOM 791 N N . LYS A 1 98 ? 12.217 2.034 4.396 1.00 73.50 98 LYS A N 1
ATOM 792 C CA . LYS A 1 98 ? 13.040 1.007 3.741 1.00 73.50 98 LYS A CA 1
ATOM 793 C C . LYS A 1 98 ? 12.337 -0.351 3.590 1.00 73.50 98 LYS A C 1
ATOM 795 O O . LYS A 1 98 ? 12.782 -1.362 4.133 1.00 73.50 98 LYS A O 1
ATOM 800 N N . LEU A 1 99 ? 11.257 -0.364 2.811 1.00 72.81 99 LEU A N 1
ATOM 801 C CA . LEU A 1 99 ? 10.645 -1.608 2.345 1.00 72.81 99 LEU A CA 1
ATOM 802 C C . LEU A 1 99 ? 11.606 -2.350 1.403 1.00 72.81 99 LEU A C 1
ATOM 804 O O . LEU A 1 99 ? 12.256 -1.726 0.560 1.00 72.81 99 LEU A O 1
ATOM 808 N N . ASP A 1 100 ? 11.703 -3.672 1.552 1.00 65.25 100 ASP A N 1
ATOM 809 C CA . ASP A 1 100 ? 12.597 -4.489 0.729 1.00 65.25 100 ASP A CA 1
ATOM 810 C C . ASP A 1 100 ? 12.070 -4.604 -0.714 1.00 65.25 100 ASP A C 1
ATOM 812 O O . ASP A 1 100 ? 10.862 -4.614 -0.953 1.00 65.25 100 ASP A O 1
ATOM 816 N N . LEU A 1 101 ? 12.966 -4.693 -1.697 1.00 55.81 101 LEU A N 1
ATOM 817 C CA . LEU A 1 101 ? 12.658 -4.487 -3.127 1.00 55.81 101 LEU A CA 1
ATOM 818 C C . LEU A 1 101 ? 11.805 -5.599 -3.774 1.00 55.81 101 LEU A C 1
ATOM 820 O O . LEU A 1 101 ? 11.452 -5.500 -4.946 1.00 55.81 101 LEU A O 1
ATOM 824 N N . THR A 1 102 ? 11.482 -6.649 -3.021 1.00 57.72 102 THR A N 1
ATOM 825 C CA . THR A 1 102 ? 10.643 -7.792 -3.420 1.00 57.72 102 THR A CA 1
ATOM 826 C C . THR A 1 102 ? 9.344 -7.882 -2.612 1.00 57.72 102 THR A C 1
ATOM 828 O O . THR A 1 102 ? 8.679 -8.920 -2.620 1.00 57.72 102 THR A O 1
ATOM 831 N N . SER A 1 103 ? 8.998 -6.837 -1.854 1.00 60.00 103 SER A N 1
ATOM 832 C CA . SER A 1 103 ? 7.951 -6.924 -0.838 1.00 60.00 103 SER A CA 1
ATOM 833 C C . SER A 1 103 ? 6.566 -6.509 -1.343 1.00 60.00 103 SER A C 1
ATOM 835 O O . SER A 1 103 ? 6.319 -5.365 -1.715 1.00 60.00 103 SER A O 1
ATOM 837 N N . LEU A 1 104 ? 5.631 -7.458 -1.263 1.00 70.69 104 LEU A N 1
ATOM 838 C CA . LEU A 1 104 ? 4.201 -7.177 -1.221 1.00 70.69 104 LEU A CA 1
ATOM 839 C C . LEU A 1 104 ? 3.882 -6.533 0.135 1.00 70.69 104 LEU A C 1
ATOM 841 O O . LEU A 1 104 ? 3.994 -7.184 1.179 1.00 70.69 104 LEU A O 1
ATOM 845 N N . LEU A 1 105 ? 3.452 -5.272 0.132 1.00 77.19 105 LEU A N 1
ATOM 846 C CA . LEU A 1 105 ? 2.928 -4.625 1.329 1.00 77.19 105 LEU A CA 1
ATOM 847 C C . LEU A 1 105 ? 1.483 -5.075 1.535 1.00 77.19 105 LEU A C 1
ATOM 849 O O . LEU A 1 105 ? 0.578 -4.572 0.873 1.00 77.19 105 LEU A O 1
ATOM 853 N N . LEU A 1 106 ? 1.268 -6.017 2.452 1.00 79.50 106 LEU A N 1
ATOM 854 C CA . LEU A 1 106 ? -0.059 -6.522 2.792 1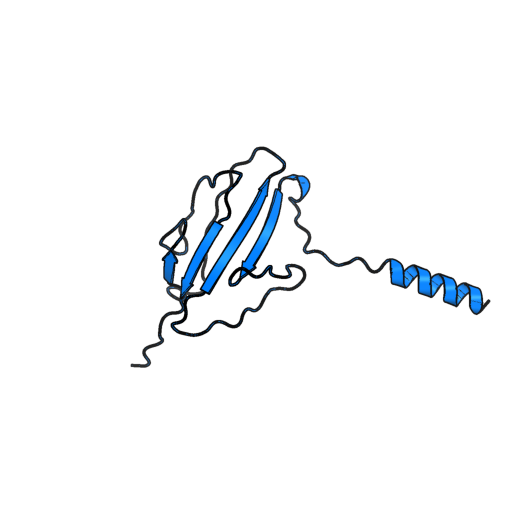.00 79.50 106 LEU A CA 1
ATOM 855 C C . LEU A 1 106 ? -0.504 -5.991 4.156 1.00 79.50 106 LEU A C 1
ATOM 857 O O . LEU A 1 106 ? 0.147 -6.230 5.173 1.00 79.50 106 LEU A O 1
ATOM 861 N N . LEU A 1 107 ? -1.631 -5.285 4.175 1.00 82.00 107 LEU A N 1
ATOM 862 C CA . LEU A 1 107 ? -2.200 -4.660 5.364 1.00 82.00 107 LEU A CA 1
ATOM 863 C C . LEU A 1 107 ? -3.637 -5.115 5.554 1.00 82.00 107 LEU A C 1
ATOM 865 O O . LEU A 1 107 ? -4.449 -5.034 4.638 1.00 82.00 107 LEU A O 1
ATOM 869 N N . THR A 1 108 ? -3.960 -5.567 6.759 1.00 83.44 108 THR A N 1
ATOM 870 C CA . THR A 1 108 ? -5.334 -5.870 7.165 1.00 83.44 108 THR A CA 1
ATOM 871 C C . THR A 1 108 ? -5.844 -4.734 8.033 1.00 83.44 108 THR A C 1
ATOM 873 O O . THR A 1 108 ? -5.256 -4.428 9.070 1.00 83.44 108 THR A O 1
ATOM 876 N N . LEU A 1 109 ? -6.926 -4.107 7.591 1.00 83.94 109 LEU A N 1
ATOM 877 C CA . LEU A 1 109 ? -7.549 -2.936 8.189 1.00 83.94 109 LEU A CA 1
ATOM 878 C C . LEU A 1 109 ? -8.979 -3.266 8.607 1.00 83.94 109 LEU A C 1
ATOM 880 O O . LEU A 1 109 ? -9.601 -4.162 8.046 1.00 83.94 109 LEU A O 1
ATOM 884 N N . GLN A 1 110 ? -9.528 -2.522 9.557 1.00 85.38 110 GLN A N 1
ATOM 885 C CA . GLN A 1 110 ? -10.939 -2.630 9.920 1.00 85.38 110 GLN A CA 1
ATOM 886 C C . GLN A 1 110 ? -11.505 -1.267 10.307 1.00 85.38 110 GLN A C 1
ATOM 888 O O . GLN A 1 110 ? -10.830 -0.467 10.958 1.00 85.38 110 GLN A O 1
ATOM 893 N N . LEU A 1 111 ? -12.756 -1.026 9.912 1.00 81.38 111 LEU A N 1
ATOM 894 C CA . LEU A 1 111 ? -13.539 0.128 10.354 1.00 81.38 111 LEU A CA 1
ATOM 895 C C . LEU A 1 111 ? -13.960 -0.037 11.828 1.00 81.38 111 LEU A C 1
ATOM 897 O O . LEU A 1 111 ? -14.463 -1.110 12.184 1.00 81.38 111 LEU A O 1
ATOM 901 N N . PRO A 1 112 ? -13.833 1.007 12.668 1.00 75.38 112 PRO A N 1
ATOM 902 C CA . PRO A 1 112 ? -14.414 1.027 14.001 1.00 75.38 112 PRO A CA 1
ATOM 903 C C . PRO A 1 112 ? -15.922 0.788 13.944 1.00 75.38 112 PRO A C 1
ATOM 905 O O . PRO A 1 112 ? -16.626 1.344 13.097 1.00 75.38 112 PRO A O 1
ATOM 908 N N . SER A 1 113 ? -16.447 0.037 14.904 1.00 70.62 113 SER A N 1
ATOM 909 C CA . SER A 1 113 ? -17.860 0.104 15.249 1.00 70.62 113 SER A CA 1
ATOM 910 C C . SER A 1 113 ? -18.164 1.514 15.754 1.00 70.62 113 SER A C 1
ATOM 912 O O . SER A 1 113 ? -17.694 1.903 16.821 1.00 70.62 113 SER A O 1
ATOM 914 N N . MET A 1 114 ? -18.971 2.286 15.018 1.00 59.78 114 MET A N 1
ATOM 915 C CA . MET A 1 114 ? -19.595 3.480 15.589 1.00 59.78 114 MET A CA 1
ATOM 916 C C . MET A 1 114 ? -20.541 3.022 16.702 1.00 59.78 114 MET A C 1
ATOM 918 O O . MET A 1 114 ? -21.641 2.535 16.441 1.00 59.78 114 MET A O 1
ATOM 922 N N . ILE A 1 115 ? -20.099 3.150 17.951 1.00 51.50 115 ILE A N 1
ATOM 923 C CA . ILE A 1 115 ? -21.005 3.141 19.092 1.00 51.50 115 ILE A CA 1
ATOM 924 C C . ILE A 1 115 ? -21.692 4.507 19.051 1.00 51.50 115 ILE A C 1
ATOM 926 O O . ILE A 1 115 ? -21.108 5.509 19.456 1.00 51.50 115 ILE A O 1
ATOM 930 N N . PHE A 1 116 ? -22.906 4.560 18.505 1.00 43.62 116 PHE A N 1
ATOM 931 C CA . PHE A 1 116 ? -23.809 5.669 18.792 1.00 43.62 116 PHE A CA 1
ATOM 932 C C . PHE A 1 116 ? -24.175 5.549 20.278 1.00 43.62 116 PHE A C 1
ATOM 934 O O . PHE A 1 116 ? -24.970 4.685 20.648 1.00 43.62 116 PHE A O 1
ATOM 941 N N . LEU A 1 117 ? -23.489 6.326 21.118 1.00 40.97 117 LEU A N 1
ATOM 942 C CA . LEU A 1 117 ? -23.841 6.561 22.519 1.00 40.97 117 LEU A CA 1
ATOM 943 C C . LEU A 1 117 ? -24.923 7.639 22.602 1.00 40.97 117 LEU A C 1
ATOM 945 O O . LEU A 1 117 ? -24.803 8.638 21.856 1.00 40.97 117 LEU A O 1
#